Protein AF-A0AAV9K608-F1 (afdb_monomer)

Foldseek 3Di:
DDEDPDDADEAEEEEEDEEEEYEEEEHEYAYHYNYEEYEYEYNYEEYEYEYDEDEYEYEYDEYEYEYEEEYDEYHYDDDYDDYHYHYNYDDHD

Radius of gyration: 12.1 Å; Cα contacts (8 Å, |Δi|>4): 245; chains: 1; bounding box: 32×19×30 Å

Secondary structure (DSSP, 8-state):
------SS--EEEESS---EEEESSPPPEEEESS---EEEESS---EEEESS---EEEESS---EEEESSPPPEEEESSPPPEEEESSPPPP-

pLDDT: mean 73.16, std 9.04, range [47.44, 85.62]

Structure (mmCIF, N/CA/C/O backbone):
data_AF-A0AAV9K608-F1
#
_entry.id   AF-A0AAV9K608-F1
#
loop_
_atom_site.group_PDB
_atom_site.id
_atom_site.type_symbol
_atom_site.label_atom_id
_atom_site.label_alt_id
_atom_site.label_comp_id
_atom_site.label_asym_id
_atom_site.label_entity_id
_atom_site.label_seq_id
_atom_site.pdbx_PDB_ins_code
_atom_site.Cartn_x
_atom_site.Cartn_y
_atom_site.Cartn_z
_atom_site.occupancy
_atom_site.B_iso_or_equiv
_atom_site.auth_seq_id
_atom_site.auth_comp_id
_atom_site.auth_asym_id
_atom_site.auth_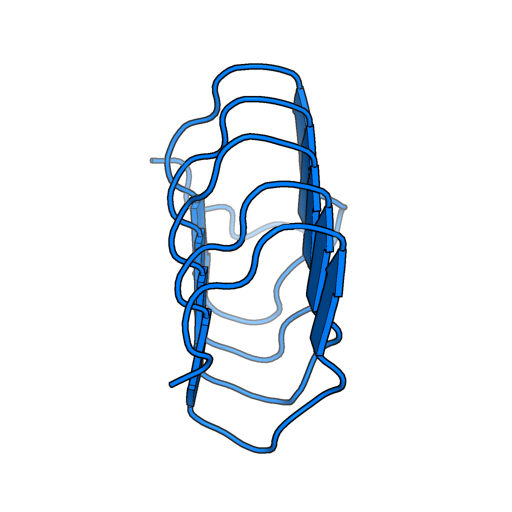atom_id
_atom_site.pdbx_PDB_model_num
ATOM 1 N N . MET A 1 1 ? 15.182 8.579 5.251 1.00 47.44 1 MET A N 1
ATOM 2 C CA . MET A 1 1 ? 15.190 8.338 3.795 1.00 47.44 1 MET A CA 1
ATOM 3 C C . MET A 1 1 ? 16.148 7.193 3.534 1.00 47.44 1 MET A C 1
ATOM 5 O O . MET A 1 1 ? 17.352 7.372 3.683 1.00 47.44 1 MET A O 1
ATOM 9 N N . SER A 1 2 ? 15.617 5.999 3.287 1.00 52.62 2 SER A N 1
ATOM 10 C CA . SER A 1 2 ? 16.397 4.848 2.828 1.00 52.62 2 SER A CA 1
ATOM 11 C C . SER A 1 2 ? 15.844 4.482 1.462 1.00 52.62 2 SER A C 1
ATOM 13 O O . SER A 1 2 ? 14.714 4.024 1.387 1.00 52.62 2 SER A O 1
ATOM 15 N N . SER A 1 3 ? 16.608 4.738 0.405 1.00 50.81 3 SER A N 1
ATOM 16 C CA . SER A 1 3 ? 16.316 4.220 -0.933 1.00 50.81 3 SER A CA 1
ATOM 17 C C . SER A 1 3 ? 16.976 2.849 -1.024 1.00 50.81 3 SER A C 1
ATOM 19 O O . SER A 1 3 ? 18.179 2.736 -0.761 1.00 50.81 3 SER A O 1
ATOM 21 N N . LYS A 1 4 ? 16.204 1.796 -1.299 1.00 56.56 4 LYS A N 1
ATOM 22 C CA . LYS A 1 4 ? 16.697 0.416 -1.265 1.00 56.56 4 LYS A CA 1
ATOM 23 C C . LYS A 1 4 ? 16.606 -0.213 -2.654 1.00 56.56 4 LYS A C 1
ATOM 25 O O . LYS A 1 4 ? 15.611 -0.814 -3.016 1.00 56.56 4 LYS A O 1
ATOM 30 N N . GLU A 1 5 ? 17.691 -0.141 -3.417 1.00 52.84 5 GLU A N 1
ATOM 31 C CA . GLU A 1 5 ? 17.856 -0.947 -4.633 1.00 52.84 5 GLU A CA 1
ATOM 32 C C . GLU A 1 5 ? 18.449 -2.308 -4.225 1.00 52.84 5 GLU A C 1
ATOM 34 O O . GLU A 1 5 ? 19.666 -2.472 -4.115 1.00 52.84 5 GLU A O 1
ATOM 39 N N . GLY A 1 6 ? 17.599 -3.276 -3.873 1.00 49.16 6 GLY A N 1
ATOM 40 C CA . GLY A 1 6 ? 18.033 -4.560 -3.308 1.00 49.16 6 GLY A CA 1
ATOM 41 C C . GLY A 1 6 ? 17.199 -5.759 -3.767 1.00 49.16 6 GLY A C 1
ATOM 42 O O . GLY A 1 6 ? 16.118 -5.578 -4.318 1.00 49.16 6 GLY A O 1
ATOM 43 N N . PRO A 1 7 ? 17.689 -7.000 -3.561 1.00 49.25 7 PRO A N 1
ATOM 44 C CA . PRO A 1 7 ? 16.963 -8.213 -3.937 1.00 49.25 7 PRO A CA 1
ATOM 45 C C . PRO A 1 7 ? 15.601 -8.260 -3.239 1.00 49.25 7 PRO A C 1
ATOM 47 O O . PRO A 1 7 ? 15.489 -7.813 -2.098 1.00 49.25 7 PRO A O 1
ATOM 50 N N . ALA A 1 8 ? 14.597 -8.807 -3.930 1.00 61.28 8 ALA A N 1
ATOM 51 C CA . ALA A 1 8 ? 13.208 -8.671 -3.526 1.00 61.28 8 ALA A CA 1
ATOM 52 C C . ALA A 1 8 ? 12.917 -9.330 -2.161 1.00 61.28 8 ALA A C 1
ATOM 54 O O . ALA A 1 8 ? 12.790 -10.554 -2.071 1.00 61.28 8 ALA A O 1
ATOM 55 N N . CYS A 1 9 ? 12.839 -8.529 -1.101 1.00 65.06 9 CYS A N 1
ATOM 56 C CA . CYS A 1 9 ? 12.535 -8.956 0.260 1.00 65.06 9 CYS A CA 1
ATOM 57 C C . CYS A 1 9 ? 11.486 -8.005 0.851 1.00 65.06 9 CYS A C 1
ATOM 59 O O . CYS A 1 9 ? 11.665 -6.795 0.717 1.00 65.06 9 CYS A O 1
ATOM 61 N N . PRO A 1 10 ? 10.448 -8.515 1.542 1.00 76.31 10 PRO A N 1
ATOM 62 C CA . PRO A 1 10 ? 9.447 -7.668 2.179 1.00 76.31 10 PRO A CA 1
ATOM 63 C C . PRO A 1 10 ? 10.066 -6.648 3.137 1.00 76.31 10 PRO A C 1
ATOM 65 O O . PRO A 1 10 ? 11.009 -6.964 3.873 1.00 76.31 10 PRO A O 1
ATOM 68 N N . ILE A 1 11 ? 9.502 -5.445 3.152 1.00 80.81 11 ILE A N 1
ATOM 69 C CA . ILE A 1 11 ? 9.791 -4.414 4.146 1.00 80.81 11 ILE A CA 1
ATOM 70 C C . ILE A 1 11 ? 8.745 -4.552 5.246 1.00 80.81 11 ILE A C 1
ATOM 72 O O . ILE A 1 11 ? 7.553 -4.456 4.980 1.00 80.81 11 ILE A O 1
ATOM 76 N N . ILE A 1 12 ? 9.199 -4.801 6.473 1.00 84.62 12 ILE A N 1
ATOM 77 C CA . ILE A 1 12 ? 8.337 -4.917 7.652 1.00 84.62 12 ILE A CA 1
ATOM 78 C C . ILE A 1 12 ? 8.794 -3.870 8.660 1.00 84.62 12 ILE A C 1
ATOM 80 O O . ILE A 1 12 ? 9.974 -3.850 9.029 1.00 84.62 12 ILE A O 1
ATOM 84 N N . GLN A 1 13 ? 7.878 -3.003 9.087 1.00 82.88 13 GLN A N 1
ATOM 85 C CA . GLN A 1 13 ? 8.132 -1.976 10.093 1.00 82.88 13 GLN A CA 1
ATOM 86 C C . GLN A 1 13 ? 7.074 -2.016 11.199 1.00 82.88 13 GLN A C 1
ATOM 88 O O . GLN A 1 13 ? 5.885 -2.129 10.922 1.00 82.88 13 GLN A O 1
ATOM 93 N N . GLU A 1 14 ? 7.522 -1.886 12.450 1.00 82.88 14 GLU A N 1
ATOM 94 C CA . GLU A 1 14 ? 6.659 -1.785 13.631 1.00 82.88 14 GLU A CA 1
ATOM 95 C C . GLU A 1 14 ? 6.933 -0.466 14.370 1.00 82.88 14 GLU A C 1
ATOM 97 O O . GLU A 1 14 ? 8.087 -0.099 14.624 1.00 82.88 14 GLU A O 1
ATOM 102 N N . GLY A 1 15 ? 5.871 0.227 14.774 1.00 78.31 15 GLY A N 1
ATOM 103 C CA . GLY A 1 15 ? 5.930 1.509 15.471 1.00 78.31 15 GLY A CA 1
ATOM 104 C C . GLY A 1 15 ? 6.031 2.713 14.526 1.00 78.31 15 GLY A C 1
ATOM 105 O O . GLY A 1 15 ? 5.714 2.606 13.350 1.00 78.31 15 GLY A O 1
ATOM 106 N N . PRO A 1 16 ? 6.420 3.898 15.034 1.00 75.38 16 PRO A N 1
ATOM 107 C CA . PRO A 1 16 ? 6.546 5.095 14.209 1.00 75.38 16 PRO A CA 1
ATOM 108 C C . PRO A 1 16 ? 7.596 4.907 13.111 1.00 75.38 16 PRO A C 1
ATOM 110 O O . PRO A 1 16 ? 8.787 4.761 13.409 1.00 75.38 16 PRO A O 1
ATOM 113 N N . THR A 1 17 ? 7.161 4.945 11.856 1.00 74.56 17 THR A N 1
ATOM 114 C CA . THR A 1 17 ? 8.034 4.743 10.695 1.00 74.56 17 THR A CA 1
ATOM 115 C C . THR A 1 17 ? 8.543 6.071 10.140 1.00 74.56 17 THR A C 1
ATOM 117 O O . THR A 1 17 ? 8.146 7.156 10.573 1.00 74.56 17 THR A O 1
ATOM 120 N N . SER A 1 18 ? 9.500 6.004 9.213 1.00 79.50 18 SER A N 1
ATOM 121 C CA . SER A 1 18 ? 9.939 7.148 8.401 1.00 79.50 18 SER A CA 1
ATOM 122 C C . SER A 1 18 ? 9.424 6.991 6.970 1.00 79.50 18 SER A C 1
ATOM 124 O O . SER A 1 18 ? 9.242 5.853 6.550 1.00 79.50 18 SER A O 1
ATOM 126 N N . PRO A 1 19 ? 9.278 8.081 6.188 1.00 81.62 19 PRO A N 1
ATOM 127 C CA . PRO A 1 19 ? 8.797 7.990 4.811 1.00 81.62 19 PRO A CA 1
ATOM 128 C C . PRO A 1 19 ? 9.604 6.999 3.968 1.00 81.62 19 PRO A C 1
ATOM 130 O O . PRO A 1 19 ? 10.847 7.023 4.009 1.00 81.62 19 PRO A O 1
ATOM 133 N N . ILE A 1 20 ? 8.887 6.181 3.198 1.00 79.75 20 ILE A N 1
ATOM 134 C CA . ILE A 1 20 ? 9.438 5.212 2.247 1.00 79.75 20 ILE A CA 1
ATOM 135 C C . ILE A 1 20 ? 9.296 5.781 0.835 1.00 79.75 20 ILE A C 1
ATOM 137 O O . ILE A 1 20 ? 8.245 6.307 0.474 1.00 79.75 20 ILE A O 1
ATOM 141 N N . ILE A 1 21 ? 10.371 5.681 0.055 1.00 82.00 21 ILE A N 1
ATOM 142 C CA . ILE A 1 21 ? 10.379 5.995 -1.375 1.00 82.00 21 ILE A CA 1
ATOM 143 C C . ILE A 1 21 ? 11.071 4.829 -2.077 1.00 82.00 21 ILE A C 1
ATOM 145 O O . ILE A 1 21 ? 12.257 4.585 -1.814 1.00 82.00 21 ILE A O 1
ATOM 149 N N . GLU A 1 22 ? 10.340 4.118 -2.933 1.00 77.00 22 GLU A N 1
ATOM 150 C CA . GLU A 1 22 ? 10.866 3.018 -3.745 1.00 77.00 22 GLU A CA 1
ATOM 151 C C . GLU A 1 22 ? 10.652 3.280 -5.243 1.00 77.00 22 GLU A C 1
ATOM 153 O O . GLU A 1 22 ? 9.608 3.768 -5.667 1.00 77.00 22 GLU A O 1
ATOM 158 N N . GLU A 1 23 ? 11.662 2.921 -6.037 1.00 76.19 23 GLU A N 1
ATOM 159 C CA . GLU A 1 23 ? 11.726 3.130 -7.485 1.00 76.19 23 GLU A CA 1
ATOM 160 C C . GLU A 1 23 ? 12.030 1.785 -8.165 1.00 76.19 23 GLU A C 1
ATOM 162 O O . GLU A 1 23 ? 12.970 1.084 -7.776 1.00 76.19 23 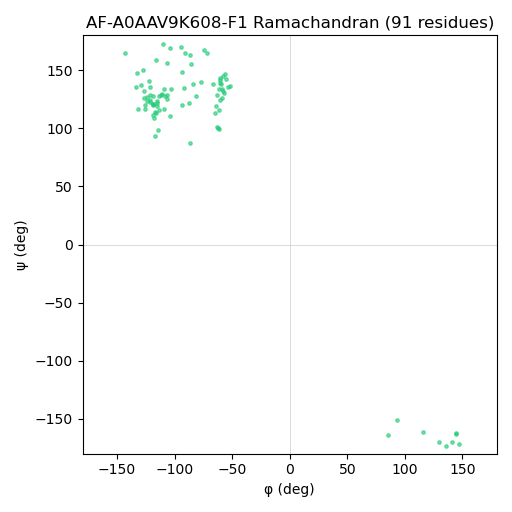GLU A O 1
ATOM 167 N N . GLY A 1 24 ? 11.281 1.421 -9.206 1.00 71.62 24 GLY A N 1
ATOM 168 C CA . GLY A 1 24 ? 11.452 0.168 -9.947 1.00 71.62 24 GLY A CA 1
ATOM 169 C C . GLY A 1 24 ? 10.566 -0.978 -9.435 1.00 71.62 24 GLY A C 1
ATOM 170 O O . GLY A 1 24 ? 9.446 -0.741 -9.001 1.00 71.62 24 GLY A O 1
ATOM 171 N N . PRO A 1 25 ? 10.981 -2.254 -9.567 1.00 69.19 25 PRO A N 1
ATOM 172 C CA . PRO A 1 25 ? 10.245 -3.380 -8.994 1.00 69.19 25 PRO A CA 1
ATOM 173 C C . PRO A 1 25 ? 10.242 -3.303 -7.467 1.00 69.19 25 PRO A C 1
ATOM 175 O O . PRO A 1 25 ? 11.288 -3.453 -6.835 1.00 69.19 25 PRO A O 1
ATOM 178 N N . VAL A 1 26 ? 9.059 -3.080 -6.905 1.00 69.56 26 VAL A N 1
ATOM 179 C CA . VAL A 1 26 ? 8.876 -2.728 -5.494 1.00 69.56 26 VAL A CA 1
ATOM 180 C C . VAL A 1 26 ? 8.610 -3.970 -4.646 1.00 69.56 26 VAL A C 1
ATOM 182 O O . VAL A 1 26 ? 8.019 -4.948 -5.121 1.00 69.56 26 VAL A O 1
ATOM 185 N N . ASN A 1 27 ? 9.052 -3.959 -3.388 1.00 75.38 27 ASN A N 1
ATOM 186 C CA . ASN A 1 27 ? 8.841 -5.067 -2.455 1.00 75.38 27 ASN A CA 1
ATOM 187 C C . ASN A 1 27 ? 7.496 -4.969 -1.736 1.00 75.38 27 ASN A C 1
ATOM 189 O O . ASN A 1 27 ? 6.974 -3.873 -1.593 1.00 75.38 27 ASN A O 1
ATOM 193 N N . PRO A 1 28 ? 6.917 -6.083 -1.243 1.00 81.06 28 PRO A N 1
ATOM 194 C CA . PRO A 1 28 ? 5.760 -5.987 -0.361 1.00 81.06 28 PRO A CA 1
ATOM 195 C C . PRO A 1 28 ? 6.108 -5.155 0.876 1.00 81.06 28 PRO A C 1
ATOM 197 O O . PRO A 1 28 ? 7.134 -5.418 1.515 1.00 81.06 28 PRO A O 1
ATOM 200 N N . ILE A 1 29 ? 5.248 -4.200 1.222 1.00 81.94 29 ILE A N 1
ATOM 201 C CA . ILE A 1 29 ? 5.408 -3.341 2.399 1.00 81.94 29 ILE A CA 1
ATOM 202 C C . ILE A 1 29 ? 4.339 -3.704 3.427 1.00 81.94 29 ILE A C 1
ATOM 204 O O . ILE A 1 29 ? 3.156 -3.798 3.097 1.00 81.94 29 ILE A O 1
ATOM 208 N N . ILE A 1 30 ? 4.772 -3.922 4.667 1.00 85.62 30 ILE A N 1
ATOM 209 C CA . ILE A 1 30 ? 3.913 -4.138 5.831 1.00 85.62 30 ILE A CA 1
ATOM 210 C C . ILE A 1 30 ? 4.323 -3.130 6.908 1.00 85.62 30 ILE A C 1
ATOM 212 O O . ILE A 1 30 ? 5.455 -3.179 7.401 1.00 85.62 30 ILE A O 1
ATOM 216 N N . GLU A 1 31 ? 3.412 -2.232 7.278 1.00 82.50 31 GLU A N 1
ATOM 217 C CA . GLU A 1 31 ? 3.598 -1.287 8.385 1.00 82.50 31 GLU A CA 1
ATOM 218 C C . GLU A 1 31 ? 2.540 -1.499 9.475 1.00 82.50 31 GLU A C 1
ATOM 220 O O . GLU A 1 31 ? 1.343 -1.478 9.196 1.00 82.50 31 GLU A O 1
ATOM 225 N N . GLU A 1 32 ? 2.982 -1.648 10.726 1.00 82.50 32 GLU A N 1
ATOM 226 C CA . GLU A 1 32 ? 2.117 -1.639 11.912 1.00 82.50 32 GLU A CA 1
ATOM 227 C C . GLU A 1 32 ? 2.442 -0.435 12.811 1.00 82.50 32 GLU A C 1
ATOM 229 O O . GLU A 1 32 ? 3.555 -0.302 13.323 1.00 82.50 32 GLU A O 1
ATOM 234 N N . GLY A 1 33 ? 1.460 0.425 13.082 1.00 73.56 33 GLY A N 1
ATOM 235 C CA . GLY A 1 33 ? 1.582 1.588 13.965 1.00 73.56 33 GLY A CA 1
ATOM 236 C C . GLY A 1 33 ? 1.396 2.930 13.246 1.00 73.56 33 GLY A C 1
ATOM 237 O O . GLY A 1 33 ? 0.771 2.993 12.194 1.00 73.56 33 GLY A O 1
ATOM 238 N N . PRO A 1 34 ? 1.851 4.055 13.835 1.00 70.81 34 PRO A N 1
ATOM 239 C CA . PRO A 1 34 ? 1.844 5.355 13.168 1.00 70.81 34 PRO A CA 1
ATOM 240 C C . PRO A 1 34 ? 2.725 5.321 11.915 1.00 70.81 34 PRO A C 1
ATOM 242 O O . PRO A 1 34 ? 3.949 5.433 12.011 1.00 70.81 34 PRO A O 1
ATOM 245 N N . ALA A 1 35 ? 2.080 5.164 10.766 1.00 68.44 35 ALA A N 1
ATOM 246 C CA . ALA A 1 35 ? 2.743 5.095 9.478 1.00 68.44 35 ALA A CA 1
ATOM 247 C C . ALA A 1 35 ? 3.291 6.465 9.044 1.00 68.44 35 ALA A C 1
ATOM 249 O O . ALA A 1 35 ? 2.956 7.521 9.602 1.00 68.44 35 ALA A O 1
ATOM 250 N N . SER A 1 36 ? 4.172 6.432 8.050 1.00 74.50 36 SER A N 1
ATOM 251 C CA . SER A 1 36 ? 4.703 7.583 7.321 1.00 74.50 36 SER A CA 1
ATOM 252 C C . SER A 1 36 ? 4.282 7.493 5.851 1.00 74.50 36 SER A C 1
ATOM 254 O O . SER A 1 36 ? 4.003 6.402 5.375 1.00 74.50 36 SER A O 1
ATOM 256 N N . PRO A 1 37 ? 4.265 8.607 5.091 1.00 80.62 37 PRO A N 1
ATOM 257 C CA . PRO A 1 37 ? 3.922 8.563 3.671 1.00 80.62 37 PRO A CA 1
ATOM 258 C C . PRO A 1 37 ? 4.744 7.527 2.893 1.00 80.62 37 PRO A C 1
ATOM 260 O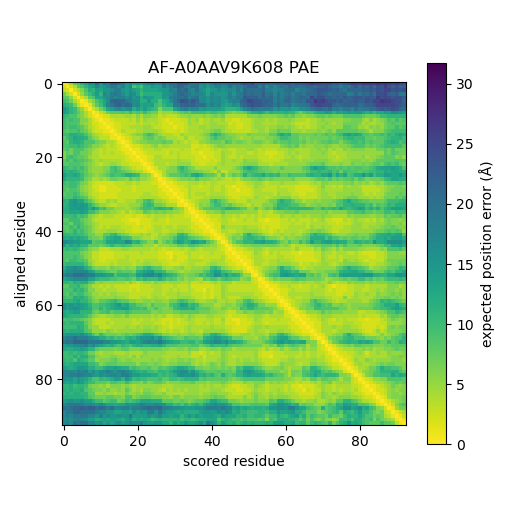 O . PRO A 1 37 ? 5.972 7.474 3.049 1.00 80.62 37 PRO A O 1
ATOM 263 N N . ILE A 1 38 ? 4.061 6.777 2.028 1.00 81.38 38 ILE A N 1
ATOM 264 C CA . ILE A 1 38 ? 4.660 5.798 1.117 1.00 81.38 38 ILE A CA 1
ATOM 265 C C . ILE A 1 38 ? 4.514 6.314 -0.316 1.00 81.38 38 ILE A C 1
ATOM 267 O O . ILE A 1 38 ? 3.418 6.694 -0.737 1.00 81.38 38 ILE A O 1
ATOM 271 N N . ILE A 1 39 ? 5.627 6.340 -1.050 1.00 83.38 39 ILE A N 1
ATOM 272 C CA . ILE A 1 39 ? 5.675 6.680 -2.475 1.00 83.38 39 ILE A CA 1
ATOM 273 C C . ILE A 1 39 ?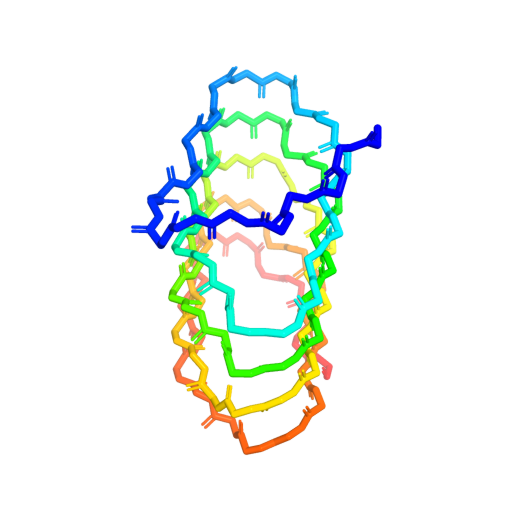 6.340 5.523 -3.222 1.00 83.38 39 ILE A C 1
ATOM 275 O O . ILE A 1 39 ? 7.473 5.154 -2.903 1.00 83.38 39 ILE A O 1
ATOM 279 N N . GLU A 1 40 ? 5.641 4.975 -4.213 1.00 79.31 40 GLU A N 1
ATOM 280 C CA . GLU A 1 40 ? 6.133 3.896 -5.071 1.00 79.31 40 GLU A CA 1
ATOM 281 C C . GLU A 1 40 ? 6.012 4.273 -6.552 1.00 79.31 40 GLU A C 1
ATOM 283 O O . GLU A 1 40 ? 4.916 4.575 -7.028 1.00 79.31 40 GLU A O 1
ATOM 288 N N . GLU A 1 41 ? 7.121 4.188 -7.291 1.00 77.94 41 GLU A N 1
ATOM 289 C CA . GLU A 1 41 ? 7.150 4.337 -8.751 1.00 77.94 41 GLU A CA 1
ATOM 290 C C . GLU A 1 41 ? 7.609 3.027 -9.419 1.00 77.94 41 GLU A C 1
ATOM 292 O O . GLU A 1 41 ? 8.763 2.617 -9.295 1.00 77.94 41 GLU A O 1
ATOM 297 N N . GLY A 1 42 ? 6.728 2.354 -10.169 1.00 71.12 42 GLY A N 1
ATOM 298 C CA . GLY A 1 42 ? 7.046 1.138 -10.928 1.00 71.12 42 GLY A CA 1
ATOM 299 C C . GLY 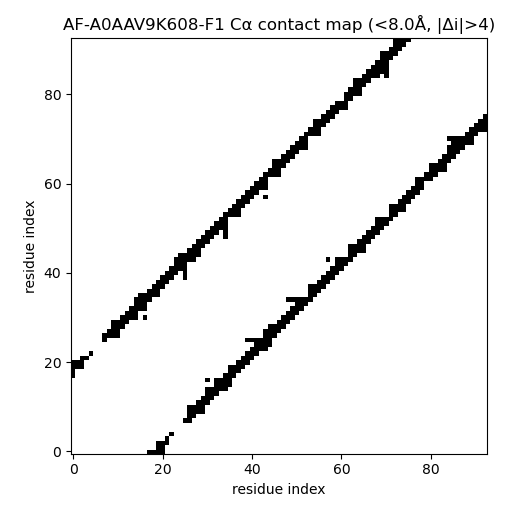A 1 42 ? 6.077 -0.034 -10.705 1.00 71.12 42 GLY A C 1
ATOM 300 O O . GLY A 1 42 ? 4.990 0.136 -10.158 1.00 71.12 42 GLY A O 1
ATOM 301 N N . PRO A 1 43 ? 6.403 -1.253 -11.188 1.00 66.69 43 PRO A N 1
ATOM 302 C CA . PRO A 1 43 ? 5.643 -2.459 -10.861 1.00 66.69 43 PRO A CA 1
ATOM 303 C C . PRO A 1 43 ? 5.719 -2.730 -9.358 1.00 66.69 43 PRO A C 1
ATOM 305 O O . PRO A 1 43 ? 6.713 -3.262 -8.860 1.00 66.69 43 PRO A O 1
ATOM 308 N N . ALA A 1 44 ? 4.649 -2.351 -8.668 1.00 65.38 44 ALA A N 1
ATOM 309 C CA . ALA A 1 44 ? 4.535 -2.470 -7.231 1.00 65.38 44 ALA A CA 1
ATOM 310 C C . ALA A 1 44 ? 4.294 -3.918 -6.773 1.00 65.38 44 ALA A C 1
ATOM 312 O O . ALA A 1 44 ? 3.947 -4.810 -7.559 1.00 65.38 44 ALA A O 1
ATOM 313 N N . SER A 1 45 ? 4.438 -4.130 -5.466 1.00 72.50 45 SER A N 1
ATOM 314 C CA . SER A 1 45 ? 3.948 -5.300 -4.727 1.00 72.50 45 SER A CA 1
ATOM 315 C C . SER A 1 45 ? 2.787 -4.878 -3.802 1.00 72.50 45 SER A C 1
ATOM 317 O O . SER A 1 45 ? 2.467 -3.695 -3.733 1.00 72.50 45 SER A O 1
ATOM 319 N N . PRO A 1 46 ? 2.079 -5.810 -3.134 1.00 79.38 46 PRO A N 1
ATOM 320 C CA . PRO A 1 46 ? 1.002 -5.444 -2.213 1.00 79.38 46 PRO A CA 1
ATOM 321 C C . PRO A 1 46 ? 1.492 -4.577 -1.045 1.00 79.38 46 PRO A C 1
ATOM 323 O O . PRO A 1 46 ? 2.552 -4.862 -0.481 1.00 79.38 46 PRO A O 1
ATOM 326 N N . ILE A 1 47 ? 0.676 -3.597 -0.647 1.00 82.25 47 ILE A N 1
ATOM 327 C CA . ILE A 1 47 ? 0.890 -2.775 0.554 1.00 82.25 47 ILE A CA 1
ATOM 328 C C . ILE A 1 47 ? -0.148 -3.142 1.615 1.00 82.25 47 ILE A C 1
ATOM 330 O O . ILE A 1 47 ? -1.343 -3.238 1.313 1.00 82.25 47 ILE A O 1
ATOM 334 N N . ILE A 1 48 ? 0.314 -3.326 2.852 1.00 84.88 48 ILE A N 1
ATOM 335 C CA . ILE A 1 48 ? -0.520 -3.522 4.039 1.00 84.88 48 ILE A CA 1
ATOM 336 C C . ILE A 1 48 ? -0.121 -2.483 5.091 1.00 84.88 48 ILE A C 1
ATOM 338 O O . ILE A 1 48 ? 1.023 -2.466 5.541 1.00 84.88 48 ILE A O 1
ATOM 342 N N . GLU A 1 49 ? -1.069 -1.641 5.493 1.00 81.25 49 GLU A N 1
ATOM 343 C CA . GLU A 1 49 ? -0.896 -0.666 6.575 1.00 81.25 49 GLU A CA 1
ATOM 344 C C . GLU A 1 49 ? -1.930 -0.910 7.681 1.00 81.25 49 GLU A C 1
ATOM 346 O O . GLU A 1 49 ? -3.135 -0.943 7.418 1.00 81.25 49 GLU A O 1
ATOM 351 N N . GLU A 1 50 ? -1.469 -1.015 8.926 1.00 81.00 50 GLU A N 1
ATOM 352 C CA . GLU A 1 50 ? -2.317 -1.048 10.118 1.00 81.00 50 GLU A CA 1
ATOM 353 C C . GLU A 1 50 ? -1.996 0.137 11.038 1.00 81.00 50 GLU A C 1
ATOM 355 O O . GLU A 1 50 ? -0.934 0.179 11.661 1.00 81.00 50 GLU A O 1
ATOM 360 N N . GLY A 1 51 ? -2.911 1.103 11.188 1.00 72.00 51 GLY A N 1
ATOM 361 C CA . GLY A 1 51 ? -2.711 2.223 12.116 1.00 72.00 51 GLY A CA 1
ATOM 362 C C . GLY A 1 51 ? -3.262 3.585 11.672 1.00 72.00 51 GLY A C 1
ATOM 363 O O . GLY A 1 51 ? -4.174 3.671 10.852 1.00 72.00 51 GLY A O 1
ATOM 364 N N . PRO A 1 52 ? -2.794 4.687 12.297 1.00 66.44 52 PRO A N 1
ATOM 365 C CA . PRO A 1 52 ? -3.159 6.052 11.922 1.00 66.44 52 PRO A CA 1
ATOM 366 C C . PRO A 1 52 ? -2.763 6.405 10.474 1.00 66.44 52 PRO A C 1
ATOM 368 O O . PRO A 1 52 ? -1.679 6.026 10.042 1.00 66.44 52 PRO A O 1
ATOM 371 N N . PRO A 1 53 ? -3.587 7.198 9.763 1.00 62.97 53 PRO A N 1
ATOM 372 C CA . PRO A 1 53 ? -3.478 7.390 8.316 1.00 62.97 53 PRO A CA 1
ATOM 373 C C . PRO A 1 53 ? -2.216 8.119 7.858 1.00 62.97 53 PRO A C 1
ATOM 375 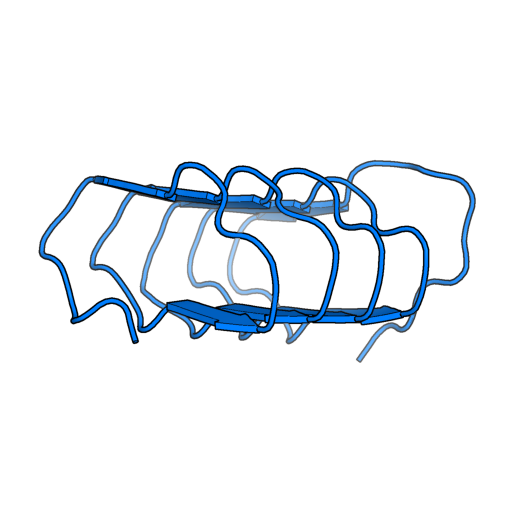O O . PRO A 1 53 ? -1.923 9.213 8.356 1.00 62.97 53 PRO A O 1
ATOM 378 N N . THR A 1 54 ? -1.614 7.629 6.769 1.00 68.81 54 THR A N 1
ATOM 379 C CA . THR A 1 54 ? -0.702 8.405 5.912 1.00 68.81 54 THR A CA 1
ATOM 380 C C . THR A 1 54 ? -0.999 8.267 4.425 1.00 68.81 54 THR A C 1
ATOM 382 O O . THR A 1 54 ? -1.496 7.231 3.996 1.00 68.81 54 THR A O 1
ATOM 385 N N . PRO A 1 55 ? -0.755 9.315 3.616 1.00 76.50 55 PRO A N 1
ATOM 386 C CA . PRO A 1 55 ? -0.970 9.238 2.177 1.00 76.50 55 PRO A CA 1
ATOM 387 C C . PRO A 1 55 ? -0.136 8.123 1.540 1.00 76.50 55 PRO A C 1
ATOM 389 O O . PRO A 1 55 ? 1.069 8.049 1.791 1.00 76.50 55 PRO A O 1
ATOM 392 N N . ILE A 1 56 ? -0.778 7.334 0.678 1.00 80.19 56 ILE A N 1
ATOM 393 C CA . ILE A 1 56 ? -0.107 6.403 -0.232 1.00 80.19 56 ILE A CA 1
ATOM 394 C C . ILE A 1 56 ? -0.189 6.987 -1.641 1.00 80.19 56 ILE A C 1
ATOM 396 O O . ILE A 1 56 ? -1.279 7.343 -2.104 1.00 80.19 56 ILE A O 1
ATOM 400 N N . ILE A 1 57 ? 0.957 7.067 -2.315 1.00 82.81 57 ILE A N 1
ATOM 401 C CA . ILE A 1 57 ? 1.061 7.432 -3.728 1.00 82.81 57 ILE A CA 1
ATOM 402 C C . ILE A 1 57 ? 1.691 6.256 -4.469 1.00 82.81 57 ILE A C 1
ATOM 404 O O . ILE A 1 57 ? 2.805 5.849 -4.145 1.00 82.81 57 ILE A O 1
ATOM 408 N N . GLN A 1 58 ? 0.975 5.723 -5.455 1.00 78.69 58 GLN A N 1
ATOM 409 C CA . GLN A 1 58 ? 1.469 4.667 -6.336 1.00 78.69 58 GLN A CA 1
ATOM 410 C C . GLN A 1 58 ? 1.369 5.101 -7.795 1.00 78.69 58 GLN A C 1
ATOM 412 O O . GLN A 1 58 ? 0.284 5.443 -8.272 1.00 78.69 58 GLN A O 1
ATOM 417 N N . GLU A 1 59 ? 2.484 5.009 -8.511 1.00 79.56 59 GLU A N 1
ATOM 418 C CA . GLU A 1 59 ? 2.548 5.186 -9.959 1.00 79.56 59 GLU A CA 1
ATOM 419 C C . GLU A 1 59 ? 3.009 3.880 -10.616 1.00 79.56 59 GLU A C 1
ATOM 421 O O . GLU A 1 59 ? 4.144 3.443 -10.429 1.00 79.56 59 GLU A O 1
ATOM 426 N N . GLY A 1 60 ? 2.145 3.229 -11.404 1.00 72.75 60 GLY A N 1
ATOM 427 C CA . GLY A 1 60 ? 2.519 1.997 -12.105 1.00 72.75 60 GLY A CA 1
ATOM 428 C C . GLY A 1 60 ? 1.418 0.937 -12.233 1.00 72.75 60 GLY A C 1
ATOM 429 O O . GLY A 1 60 ? 0.226 1.229 -12.148 1.00 72.75 60 GLY A O 1
ATOM 430 N N . PRO A 1 61 ? 1.793 -0.319 -12.543 1.00 69.38 61 PRO A N 1
ATOM 431 C CA . PRO A 1 61 ? 0.871 -1.449 -12.606 1.00 69.38 61 PRO A CA 1
ATOM 432 C C . PRO A 1 61 ? 0.079 -1.676 -11.304 1.00 69.38 61 PRO A C 1
ATOM 434 O O . PRO A 1 61 ? 0.624 -1.510 -10.218 1.00 69.38 61 PRO A O 1
ATOM 437 N N . PRO A 1 62 ? -1.175 -2.152 -11.407 1.00 66.94 62 PRO A N 1
ATOM 438 C CA . PRO A 1 62 ? -2.089 -2.282 -10.275 1.00 66.94 62 PRO A CA 1
ATOM 439 C C . PRO A 1 62 ? -1.594 -3.276 -9.215 1.00 66.94 62 PRO A C 1
ATOM 441 O O . PRO A 1 62 ? -1.414 -4.457 -9.526 1.00 66.94 62 PRO A O 1
ATOM 444 N N . THR A 1 63 ? -1.554 -2.871 -7.939 1.00 74.00 63 THR A N 1
ATOM 445 C CA . THR A 1 63 ? -1.396 -3.785 -6.790 1.00 74.00 63 THR A CA 1
ATOM 446 C C . THR A 1 63 ? -2.453 -3.609 -5.706 1.00 74.00 63 THR A C 1
ATOM 448 O O . THR A 1 63 ? -2.997 -2.517 -5.539 1.00 74.00 63 THR A O 1
ATOM 451 N N . PRO A 1 64 ? -2.797 -4.693 -4.982 1.00 80.25 64 PRO A N 1
ATOM 452 C CA . PRO A 1 64 ? -3.708 -4.598 -3.856 1.00 80.25 64 PRO A CA 1
ATOM 453 C C . PRO A 1 64 ? -3.149 -3.686 -2.763 1.00 80.25 64 PRO A C 1
ATOM 455 O O . PRO A 1 64 ? -2.001 -3.853 -2.347 1.00 80.25 64 PRO A O 1
ATOM 458 N N . ILE A 1 65 ? -3.998 -2.792 -2.263 1.00 81.69 65 ILE A N 1
ATOM 459 C CA . ILE A 1 65 ? -3.734 -1.994 -1.065 1.00 81.69 65 ILE A CA 1
ATOM 460 C C . ILE A 1 65 ? -4.727 -2.425 0.008 1.00 81.69 65 ILE A C 1
ATOM 462 O O . ILE A 1 65 ? -5.939 -2.445 -0.238 1.00 81.69 65 ILE A O 1
ATOM 466 N N . ILE A 1 66 ? -4.216 -2.756 1.191 1.00 84.25 66 ILE A N 1
ATOM 467 C CA . ILE A 1 66 ? -5.017 -3.045 2.378 1.00 84.25 66 ILE A CA 1
ATOM 468 C C . ILE A 1 66 ? -4.656 -2.021 3.451 1.00 84.25 66 ILE A C 1
ATOM 470 O O . ILE A 1 66 ? -3.502 -1.928 3.856 1.00 84.25 66 ILE A O 1
ATOM 474 N N . GLN A 1 67 ? -5.652 -1.267 3.908 1.00 79.81 67 GLN A N 1
ATOM 475 C CA . GLN A 1 67 ? -5.522 -0.338 5.027 1.00 79.81 67 GLN A CA 1
ATOM 476 C C . GLN A 1 67 ? -6.509 -0.714 6.132 1.00 79.81 67 GLN A C 1
ATOM 478 O O . GLN A 1 67 ? -7.725 -0.724 5.905 1.00 79.81 67 GLN A O 1
ATOM 483 N N . GLU A 1 68 ? -6.000 -0.965 7.335 1.00 78.56 68 GLU A N 1
ATOM 484 C CA . GLU A 1 68 ? -6.798 -1.109 8.552 1.00 78.56 68 GLU A CA 1
ATOM 485 C C . GLU A 1 68 ? -6.582 0.097 9.481 1.00 78.56 68 GLU A C 1
ATOM 487 O O . GLU A 1 68 ? -5.483 0.348 9.972 1.00 78.56 68 GLU A O 1
ATOM 492 N N . GLY A 1 69 ? -7.643 0.871 9.736 1.00 71.38 69 GLY A N 1
ATOM 493 C CA . GLY A 1 69 ? -7.579 2.107 10.521 1.00 71.38 69 GLY A CA 1
ATOM 494 C C . GLY A 1 69 ? -8.366 3.267 9.898 1.00 71.38 69 GLY A C 1
ATOM 495 O O . GLY A 1 69 ? -9.123 3.079 8.944 1.00 71.38 69 GLY A O 1
ATOM 496 N N . PRO A 1 70 ? -8.267 4.493 10.448 1.00 66.94 70 PRO A N 1
ATOM 497 C CA . PRO A 1 70 ? -8.815 5.677 9.792 1.00 66.94 70 PRO A CA 1
ATOM 498 C C . PRO A 1 70 ? -8.138 5.852 8.433 1.00 66.94 70 PRO A C 1
ATOM 500 O O . PRO A 1 70 ? -6.917 5.930 8.384 1.00 66.94 70 PRO A O 1
ATOM 503 N N . ALA A 1 71 ? -8.907 5.912 7.347 1.00 62.41 71 ALA A N 1
ATOM 504 C CA . ALA A 1 71 ? -8.315 5.899 6.016 1.00 62.41 71 ALA A CA 1
ATOM 505 C C . ALA A 1 71 ? -7.708 7.257 5.641 1.00 62.41 71 ALA A C 1
ATOM 507 O O . ALA A 1 71 ? -8.294 8.320 5.890 1.00 62.41 71 ALA A O 1
ATOM 508 N N . SER A 1 72 ? -6.551 7.207 4.992 1.00 68.75 72 SER A N 1
ATOM 509 C CA . SER A 1 72 ? -5.873 8.316 4.323 1.00 68.75 72 SER A CA 1
ATOM 510 C C . SER A 1 72 ? -6.292 8.408 2.852 1.00 68.75 72 SER A C 1
ATOM 512 O O . SER A 1 72 ? -6.865 7.465 2.302 1.00 68.75 72 SER A O 1
ATOM 514 N N . PRO A 1 73 ? -6.012 9.540 2.183 1.00 74.00 73 PRO A N 1
ATOM 515 C CA . PRO A 1 73 ? -6.057 9.596 0.730 1.00 74.00 73 PRO A CA 1
ATOM 516 C C . PRO A 1 73 ? -5.113 8.549 0.133 1.00 74.00 73 PRO A C 1
ATOM 518 O O . PRO A 1 73 ? -3.939 8.483 0.504 1.00 74.00 73 PRO A O 1
ATOM 521 N N . ILE A 1 74 ? -5.639 7.773 -0.806 1.00 76.81 74 ILE A N 1
ATOM 522 C CA . ILE A 1 74 ? -4.862 6.913 -1.695 1.00 76.81 74 ILE A CA 1
ATOM 523 C C . ILE A 1 74 ? -4.923 7.568 -3.067 1.00 76.81 74 ILE A C 1
ATOM 525 O O . ILE A 1 74 ? -6.021 7.885 -3.528 1.00 76.81 74 ILE A O 1
ATOM 529 N N . ILE A 1 75 ? -3.757 7.773 -3.676 1.00 80.44 75 ILE A N 1
ATOM 530 C CA . ILE A 1 75 ? -3.618 8.271 -5.043 1.00 80.44 75 ILE A CA 1
ATOM 531 C C . ILE A 1 75 ? -2.976 7.154 -5.863 1.00 80.44 75 ILE A C 1
ATOM 533 O O . ILE A 1 75 ? -1.863 6.722 -5.557 1.00 80.44 75 ILE A O 1
ATOM 537 N N . GLN A 1 76 ? -3.684 6.685 -6.889 1.00 75.94 76 GLN A N 1
ATOM 538 C CA . GLN A 1 76 ? -3.169 5.709 -7.851 1.00 75.94 76 GLN A CA 1
ATOM 539 C C . GLN A 1 76 ? -3.174 6.318 -9.251 1.00 75.94 76 GLN A C 1
ATOM 541 O O . GLN A 1 76 ? -4.239 6.659 -9.767 1.00 75.94 76 GLN A O 1
ATOM 546 N N . ASP A 1 77 ? -2.003 6.404 -9.881 1.00 76.62 77 ASP A N 1
ATOM 547 C CA . ASP A 1 77 ? -1.891 6.711 -11.308 1.00 76.62 77 ASP A CA 1
ATOM 548 C C . ASP A 1 77 ? -1.565 5.430 -12.094 1.00 76.62 77 ASP A C 1
ATOM 550 O O . ASP A 1 77 ? -0.488 4.841 -11.960 1.00 76.62 77 ASP A O 1
ATOM 554 N N . GLY A 1 78 ? -2.533 4.953 -12.885 1.00 69.69 78 GLY A N 1
ATOM 555 C CA . GLY A 1 78 ? -2.432 3.699 -13.633 1.00 69.69 78 GLY A CA 1
ATOM 556 C C . GLY A 1 78 ? -3.729 2.878 -13.671 1.00 69.69 78 GLY A C 1
ATOM 557 O O . GLY A 1 78 ? -4.806 3.360 -13.313 1.00 69.69 78 GLY A O 1
ATOM 558 N N . PRO A 1 79 ? -3.675 1.619 -14.152 1.00 67.69 79 PRO A N 1
ATOM 559 C CA . PRO A 1 79 ? -4.792 0.691 -14.018 1.00 67.69 79 PRO A CA 1
ATOM 560 C C . PRO A 1 79 ? -5.085 0.462 -12.532 1.00 67.69 79 PRO A C 1
ATOM 562 O O . PRO A 1 79 ? -4.160 0.307 -11.743 1.00 67.69 79 PRO A O 1
ATOM 565 N N . THR A 1 80 ? -6.360 0.406 -12.152 1.00 64.94 80 THR A N 1
ATOM 566 C CA . THR A 1 80 ? -6.750 0.264 -10.746 1.00 64.94 80 THR A CA 1
ATOM 567 C C . THR A 1 80 ? -6.742 -1.193 -10.291 1.00 64.94 80 THR A C 1
ATOM 569 O O . THR A 1 80 ? -7.202 -2.097 -10.994 1.00 64.94 80 THR A O 1
ATOM 572 N N . SER A 1 81 ? -6.225 -1.412 -9.083 1.00 71.62 81 SER A N 1
ATOM 573 C CA . SER A 1 81 ? -6.297 -2.682 -8.356 1.00 71.62 81 SER A CA 1
ATOM 574 C C . SER A 1 81 ? -7.346 -2.603 -7.240 1.00 71.62 81 SER A C 1
ATOM 576 O O . SER A 1 81 ? -7.834 -1.516 -6.927 1.00 71.62 81 SER A O 1
ATOM 578 N N . PRO A 1 82 ? -7.715 -3.730 -6.608 1.00 79.25 82 PRO A N 1
ATOM 579 C CA . PRO A 1 82 ? -8.565 -3.709 -5.427 1.00 79.25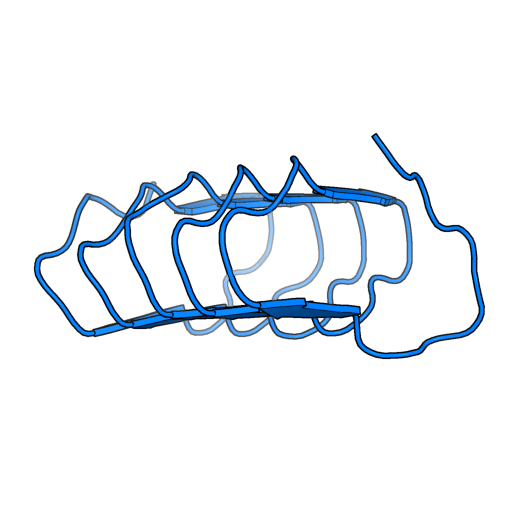 82 PRO A CA 1
ATOM 580 C C . PRO A 1 82 ? -7.935 -2.888 -4.295 1.00 79.25 82 PRO A C 1
ATOM 582 O O . PRO A 1 82 ? -6.816 -3.165 -3.866 1.00 79.25 82 PRO A O 1
ATOM 585 N N . ILE A 1 83 ? -8.697 -1.926 -3.783 1.00 78.44 83 ILE A N 1
ATOM 586 C CA . ILE A 1 83 ? -8.393 -1.196 -2.554 1.00 78.44 83 ILE A CA 1
ATOM 587 C C . ILE A 1 83 ? -9.353 -1.702 -1.480 1.00 78.44 83 ILE A C 1
ATOM 589 O O . ILE A 1 83 ? -10.572 -1.681 -1.670 1.00 78.44 83 ILE A O 1
ATOM 593 N N . ILE A 1 84 ? -8.807 -2.161 -0.357 1.00 82.56 84 ILE A N 1
ATOM 594 C CA . ILE A 1 84 ? -9.574 -2.565 0.820 1.00 82.56 84 ILE A CA 1
ATOM 595 C C . ILE A 1 84 ? -9.249 -1.581 1.941 1.00 82.56 84 ILE A C 1
ATOM 597 O O . ILE A 1 84 ? -8.117 -1.520 2.408 1.00 82.56 84 ILE A O 1
ATOM 601 N N . GLN A 1 85 ? -10.254 -0.822 2.374 1.00 78.31 85 GLN A N 1
ATOM 602 C CA . GLN A 1 85 ? -10.162 0.073 3.527 1.00 78.31 85 GLN A CA 1
ATOM 603 C C . GLN A 1 85 ? -11.115 -0.408 4.621 1.00 78.31 85 GLN A C 1
ATOM 605 O O . GLN A 1 85 ? -12.323 -0.530 4.396 1.00 78.31 85 GLN A O 1
ATOM 610 N N . VAL A 1 86 ? -10.579 -0.666 5.811 1.00 78.69 86 VAL A N 1
ATOM 611 C CA . VAL A 1 86 ? -11.335 -1.086 6.994 1.00 78.69 86 VAL A CA 1
ATOM 612 C C . VAL A 1 86 ? -11.240 0.009 8.055 1.00 78.69 86 VAL A C 1
ATOM 614 O O . VAL A 1 86 ? -10.262 0.100 8.788 1.00 78.69 86 VAL A O 1
ATOM 617 N N . GLY A 1 87 ? -12.274 0.849 8.147 1.00 73.44 87 GLY A N 1
ATOM 618 C CA . GLY A 1 87 ? -12.352 1.948 9.115 1.00 73.44 87 GLY A CA 1
ATOM 619 C C . GLY A 1 87 ? -13.103 3.170 8.575 1.00 73.44 87 GLY A C 1
ATOM 620 O O . GLY A 1 87 ? -13.737 3.088 7.521 1.00 73.44 87 GLY A O 1
ATOM 621 N N . PRO A 1 88 ? -13.110 4.308 9.296 1.00 68.12 88 PRO A N 1
ATOM 622 C CA . PRO A 1 88 ? -13.697 5.544 8.783 1.00 68.12 88 PRO A CA 1
ATOM 623 C C . PRO A 1 88 ? -12.915 6.023 7.553 1.00 68.12 88 PRO A C 1
ATOM 625 O O . PRO A 1 88 ? -11.718 6.282 7.649 1.00 68.12 88 PRO A O 1
ATOM 628 N N . ALA A 1 89 ? -13.592 6.121 6.406 1.00 60.12 89 ALA A N 1
ATOM 629 C CA . ALA A 1 89 ? -12.942 6.349 5.117 1.00 60.12 89 ALA A CA 1
ATOM 630 C C . ALA A 1 89 ? -12.824 7.838 4.740 1.00 60.12 89 ALA A C 1
ATOM 632 O O . ALA A 1 89 ? -13.796 8.595 4.829 1.00 60.12 89 ALA A O 1
ATOM 633 N N . SER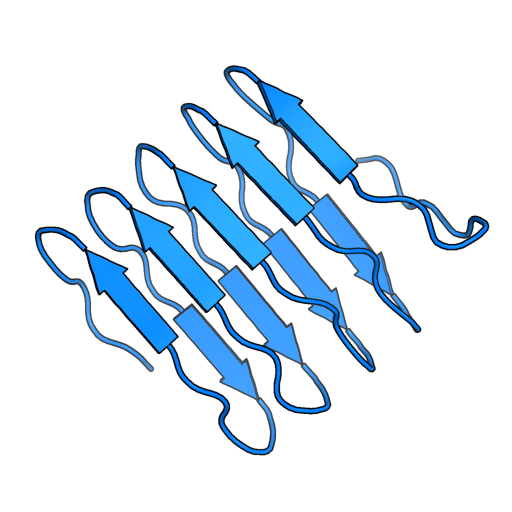 A 1 90 ? -11.640 8.228 4.263 1.00 63.66 90 SER A N 1
ATOM 634 C CA . SER A 1 90 ? -11.406 9.433 3.459 1.00 63.66 90 SER A CA 1
ATOM 635 C C . SER A 1 90 ? -11.647 9.121 1.971 1.00 63.66 90 SER A C 1
ATOM 637 O O . SER A 1 90 ? -11.691 7.951 1.595 1.00 63.66 90 SER A O 1
ATOM 639 N N . PRO A 1 91 ? -11.829 10.129 1.100 1.00 62.00 91 PRO A N 1
ATOM 640 C CA . PRO A 1 91 ? -12.028 9.899 -0.329 1.00 62.00 91 PRO A CA 1
ATOM 641 C C . PRO A 1 91 ? -10.838 9.174 -0.976 1.00 62.00 91 PRO A C 1
ATOM 643 O O . PRO A 1 91 ? -9.689 9.533 -0.724 1.00 62.00 91 PRO A O 1
ATOM 646 N N . ILE A 1 92 ? -11.135 8.208 -1.847 1.00 62.53 92 ILE A N 1
ATOM 647 C CA . ILE A 1 92 ? -10.189 7.669 -2.835 1.00 62.53 92 ILE A CA 1
ATOM 648 C C . ILE A 1 92 ? -10.192 8.649 -4.015 1.00 62.53 92 ILE A C 1
ATOM 650 O O . ILE A 1 92 ? -11.281 9.009 -4.482 1.00 62.53 92 ILE A O 1
ATOM 654 N N . ILE A 1 93 ? -9.016 9.125 -4.435 1.00 63.12 93 ILE A N 1
ATOM 655 C CA . ILE A 1 93 ? -8.859 10.137 -5.494 1.00 63.12 93 ILE A CA 1
ATOM 656 C C . ILE A 1 93 ? -8.091 9.538 -6.664 1.00 63.12 93 ILE A C 1
ATOM 658 O O . ILE A 1 93 ? -7.028 8.933 -6.415 1.00 63.12 93 ILE A O 1
#

Mean predicted aligned error: 7.53 Å

Organism: NCBI:txid50273

Sequence (93 aa):
MSSKEGPACPIIQEGPTSPIIEEGPVNPIIEEGPASPIIEEGPASPIIEEGPPTPIIQEGPPTPIIQEGPASPIIQDGPTSPIIQVGPASPII

Solvent-accessible surface area (backbone atoms only — not comparable to full-atom values): 4948 Å² total; per-residue (Å²): 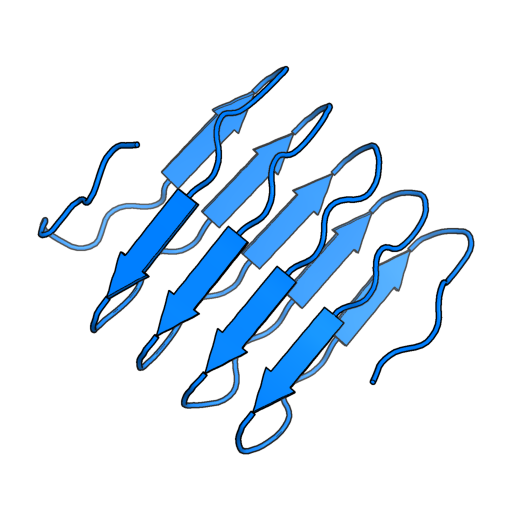127,66,76,76,94,66,82,90,54,69,46,78,48,76,44,78,53,69,49,44,52,45,74,42,82,42,48,36,38,39,40,40,34,47,53,38,42,39,39,40,40,32,51,51,37,46,39,39,41,38,34,54,57,41,48,38,40,40,37,35,57,56,40,46,37,40,38,40,31,49,44,38,47,42,39,69,52,63,63,85,45,63,74,46,78,49,59,64,74,47,68,79,91